Protein AF-A0A2M8PN91-F1 (afdb_monomer_lite)

Sequence (102 aa):
YIANENDAPLSSRPDYSRCEIAFIAAHEKVHHLDDVVLRRSLLGLLGYADAMLLSEVADVMAQTLGWTDDEKQDEIERTIDILIERHNVPEARLRAGKTVNV

Secondary structure (DSSP, 8-state):
----TT-PEETTEEEEEHHHHHHHHHHTT--SHHIIIIIISSTTTTT---HHHHHHHHHHHHHHHT--HHHHHHHHHHHHHHHHHHH---HHHHSGGG----

Structure (mmCIF, N/CA/C/O backbone):
data_AF-A0A2M8PN91-F1
#
_entry.id   AF-A0A2M8PN91-F1
#
loop_
_atom_site.group_PDB
_atom_site.id
_atom_site.type_symbol
_atom_site.label_atom_id
_atom_site.label_alt_id
_atom_site.label_comp_id
_atom_site.label_asym_id
_atom_site.label_entity_id
_atom_site.label_seq_id
_atom_site.pdbx_PDB_ins_code
_atom_site.Cartn_x
_atom_site.Cartn_y
_atom_site.Cartn_z
_atom_site.occupancy
_atom_site.B_iso_or_equiv
_atom_site.auth_seq_id
_atom_site.auth_comp_id
_atom_site.auth_asym_id
_atom_site.auth_atom_id
_atom_site.pdbx_PDB_model_num
ATOM 1 N N . TYR A 1 1 ? 10.679 15.087 14.330 1.00 46.47 1 TYR A N 1
ATOM 2 C CA . TYR A 1 1 ? 9.425 14.328 14.461 1.00 46.47 1 TYR A CA 1
ATOM 3 C C . TYR A 1 1 ? 9.810 13.017 15.122 1.00 46.47 1 TYR A C 1
ATOM 5 O O . TYR A 1 1 ? 10.811 12.442 14.718 1.00 46.47 1 TYR A O 1
ATOM 13 N N . ILE A 1 2 ? 9.218 12.726 16.277 1.00 46.72 2 ILE A N 1
ATOM 14 C CA . ILE A 1 2 ? 9.841 11.929 17.342 1.00 46.72 2 ILE A CA 1
ATOM 15 C C . ILE A 1 2 ? 9.755 10.446 16.971 1.00 46.72 2 ILE A C 1
ATOM 17 O O . ILE A 1 2 ? 8.655 9.926 16.816 1.00 46.72 2 ILE A O 1
ATOM 21 N N . ALA A 1 3 ? 10.917 9.804 16.822 1.00 44.38 3 ALA A N 1
ATOM 22 C CA . ALA A 1 3 ? 11.048 8.355 16.801 1.00 44.38 3 ALA A CA 1
ATOM 23 C C . ALA A 1 3 ? 10.396 7.810 18.076 1.00 44.38 3 ALA A C 1
ATOM 25 O O . ALA A 1 3 ? 10.868 8.080 19.181 1.00 44.38 3 ALA A O 1
ATOM 26 N N . ASN A 1 4 ? 9.266 7.123 17.929 1.00 48.34 4 ASN A N 1
ATOM 27 C CA . ASN A 1 4 ? 8.659 6.417 19.044 1.00 48.34 4 ASN A CA 1
ATOM 28 C C . ASN A 1 4 ? 9.611 5.279 19.430 1.00 48.34 4 ASN A C 1
ATOM 30 O O . ASN A 1 4 ? 10.080 4.546 18.567 1.00 48.34 4 ASN A O 1
ATOM 34 N N . GLU A 1 5 ? 9.872 5.089 20.720 1.00 45.91 5 GLU A N 1
ATOM 35 C CA . GLU A 1 5 ? 10.780 4.045 21.238 1.00 45.91 5 GLU A CA 1
ATOM 36 C C . GLU A 1 5 ? 10.299 2.601 20.953 1.00 45.91 5 GLU A C 1
ATOM 38 O O . GLU A 1 5 ? 10.949 1.637 21.345 1.00 45.91 5 GLU A O 1
ATOM 43 N N . ASN A 1 6 ? 9.174 2.450 20.244 1.00 48.94 6 ASN A N 1
ATOM 44 C CA . ASN A 1 6 ? 8.571 1.189 19.817 1.00 48.94 6 ASN A CA 1
ATOM 45 C C . ASN A 1 6 ? 8.330 1.128 18.294 1.00 48.94 6 ASN A C 1
ATOM 47 O O . ASN A 1 6 ? 7.495 0.353 17.822 1.00 48.94 6 ASN A O 1
ATOM 51 N N . ASP A 1 7 ? 9.003 1.990 17.529 1.00 53.91 7 ASP A N 1
ATOM 52 C CA . ASP A 1 7 ? 8.913 2.036 16.073 1.00 53.91 7 ASP A CA 1
ATOM 53 C C . ASP A 1 7 ? 9.640 0.820 15.490 1.00 53.91 7 ASP A C 1
ATOM 55 O O . ASP A 1 7 ? 10.853 0.818 15.279 1.00 53.91 7 ASP A O 1
ATOM 59 N N . ALA A 1 8 ? 8.898 -0.278 15.334 1.00 57.78 8 ALA A N 1
ATOM 60 C CA . ALA A 1 8 ? 9.428 -1.466 14.697 1.00 57.78 8 ALA A CA 1
ATOM 61 C C . ALA A 1 8 ? 9.711 -1.121 13.224 1.00 57.78 8 ALA A C 1
ATOM 63 O O . ALA A 1 8 ? 8.781 -0.714 12.513 1.00 57.78 8 ALA A O 1
ATOM 64 N N . PRO A 1 9 ? 10.961 -1.269 12.752 1.00 61.06 9 PRO A N 1
ATOM 65 C CA . PRO A 1 9 ? 11.262 -1.101 11.339 1.00 61.06 9 PRO A CA 1
ATOM 66 C C . PRO A 1 9 ? 10.426 -2.079 10.508 1.00 61.06 9 PRO A C 1
ATOM 68 O O . PRO A 1 9 ? 10.037 -3.148 10.994 1.00 61.06 9 PRO A O 1
ATOM 71 N N . LEU A 1 10 ? 10.158 -1.744 9.246 1.00 59.00 10 LEU A N 1
ATOM 72 C CA . LEU A 1 10 ? 9.658 -2.742 8.299 1.00 59.00 10 LEU A CA 1
ATOM 73 C C . LEU A 1 10 ? 10.665 -3.895 8.230 1.00 59.00 10 LEU A C 1
ATOM 75 O O . LEU A 1 10 ? 11.868 -3.663 8.089 1.00 59.00 10 LEU A O 1
ATOM 79 N N . SER A 1 11 ? 10.188 -5.140 8.315 1.00 57.47 11 SER A N 1
ATOM 80 C CA . SER A 1 11 ? 11.069 -6.320 8.303 1.00 57.47 11 SER A CA 1
ATOM 81 C C . SER A 1 11 ? 11.826 -6.413 6.979 1.00 57.47 11 SER A C 1
ATOM 83 O O . SER A 1 11 ? 12.959 -6.887 6.923 1.00 57.47 11 SER A O 1
ATOM 85 N N . SER A 1 12 ? 11.193 -5.919 5.916 1.00 53.56 12 SER A N 1
ATOM 86 C CA . SER A 1 12 ? 11.758 -5.793 4.577 1.00 53.56 12 SER A CA 1
ATOM 87 C C . SER A 1 12 ? 12.784 -4.659 4.452 1.00 53.56 12 SER A C 1
ATOM 89 O O . SER A 1 12 ? 13.684 -4.756 3.612 1.00 53.56 12 SER A O 1
ATOM 91 N N . ARG A 1 13 ? 12.706 -3.598 5.279 1.00 58.28 13 ARG A N 1
ATOM 92 C CA . ARG A 1 13 ? 13.661 -2.486 5.221 1.00 58.28 13 ARG A CA 1
ATOM 93 C C . ARG A 1 13 ? 13.790 -1.662 6.517 1.00 58.28 13 ARG A C 1
ATOM 95 O O . ARG A 1 13 ? 12.878 -0.909 6.848 1.00 58.28 13 ARG A O 1
ATOM 102 N N . PRO A 1 14 ? 14.973 -1.666 7.162 1.00 59.16 14 PRO A N 1
ATOM 103 C CA . PRO A 1 14 ? 15.215 -0.916 8.398 1.00 59.16 14 PRO A CA 1
ATOM 104 C C . PRO A 1 14 ? 15.175 0.608 8.256 1.00 59.16 14 PRO A C 1
ATOM 106 O O . PRO A 1 14 ? 15.048 1.301 9.258 1.00 59.16 14 PRO A O 1
ATOM 109 N N . ASP A 1 15 ? 15.300 1.124 7.028 1.00 59.03 15 ASP A N 1
ATOM 110 C CA . ASP A 1 15 ? 15.290 2.566 6.745 1.00 59.03 15 ASP A CA 1
ATOM 111 C C . ASP A 1 15 ? 13.879 3.176 6.795 1.00 59.03 15 ASP A C 1
ATOM 113 O O . ASP A 1 15 ? 13.746 4.395 6.746 1.00 59.03 15 ASP A O 1
ATOM 117 N N . TYR A 1 16 ? 12.837 2.336 6.846 1.00 60.12 16 TYR A N 1
ATOM 118 C CA . TYR A 1 16 ? 11.441 2.756 6.900 1.00 60.12 16 TYR A CA 1
ATOM 119 C C . TYR A 1 16 ? 10.766 2.241 8.167 1.00 60.12 16 TYR A C 1
ATOM 121 O O . TYR A 1 16 ? 10.788 1.050 8.491 1.00 60.12 16 TYR A O 1
ATOM 129 N N . SER A 1 17 ? 10.109 3.166 8.850 1.00 66.62 17 SER A N 1
ATOM 130 C CA . SER A 1 17 ? 9.401 2.925 10.097 1.00 66.62 17 SER A CA 1
ATOM 131 C C . SER A 1 17 ? 7.934 2.581 9.852 1.00 66.62 17 SER A C 1
ATOM 133 O O . SER A 1 17 ? 7.247 3.247 9.073 1.00 66.62 17 SER A O 1
ATOM 135 N N . ARG A 1 18 ? 7.396 1.587 10.571 1.00 67.38 18 ARG A N 1
ATOM 136 C CA . ARG A 1 18 ? 5.954 1.278 10.515 1.00 67.38 18 ARG A CA 1
ATOM 137 C C . ARG A 1 18 ? 5.107 2.462 10.986 1.00 67.38 18 ARG A C 1
ATOM 139 O O . ARG A 1 18 ? 4.027 2.687 10.438 1.00 67.38 18 ARG A O 1
ATOM 146 N N . CYS A 1 19 ? 5.599 3.255 11.944 1.00 66.06 19 CYS A N 1
ATOM 147 C CA . CYS A 1 19 ? 4.920 4.482 12.360 1.00 66.06 19 CYS A CA 1
ATOM 148 C C . CYS A 1 19 ? 4.879 5.546 11.256 1.00 66.06 19 CYS A C 1
ATOM 150 O O . CYS A 1 19 ? 3.914 6.305 11.203 1.00 66.06 19 CYS A O 1
ATOM 152 N N . GLU A 1 20 ? 5.871 5.601 10.366 1.00 70.62 20 GLU A N 1
ATOM 153 C CA . GLU A 1 20 ? 5.887 6.556 9.252 1.00 70.62 20 GLU A CA 1
ATOM 154 C C . GLU A 1 20 ? 4.777 6.237 8.243 1.00 70.6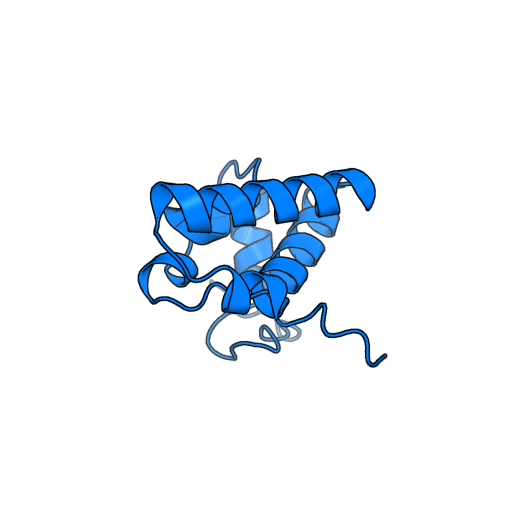2 20 GLU A C 1
ATOM 156 O O . GLU A 1 20 ? 4.016 7.125 7.862 1.00 70.62 20 GLU A O 1
ATOM 161 N N . ILE A 1 21 ? 4.594 4.956 7.901 1.00 72.31 21 ILE A N 1
ATOM 162 C CA . ILE A 1 21 ? 3.489 4.508 7.037 1.00 72.31 21 ILE A CA 1
ATOM 163 C C . ILE A 1 21 ? 2.133 4.814 7.676 1.00 72.31 21 ILE A C 1
ATOM 165 O O . ILE A 1 21 ? 1.257 5.371 7.014 1.00 72.31 21 ILE A O 1
ATOM 169 N N . ALA A 1 22 ? 1.956 4.489 8.960 1.00 71.75 22 ALA A N 1
ATOM 170 C CA . ALA A 1 22 ? 0.710 4.769 9.673 1.00 71.75 22 ALA A CA 1
ATOM 171 C C . ALA A 1 22 ? 0.419 6.278 9.738 1.00 71.75 22 ALA A C 1
ATOM 173 O O . ALA A 1 22 ? -0.723 6.708 9.566 1.00 71.75 22 ALA A O 1
ATOM 174 N N . PHE A 1 23 ? 1.453 7.101 9.935 1.00 71.44 23 PHE A N 1
ATOM 175 C CA . PHE A 1 23 ? 1.315 8.551 9.946 1.00 71.44 23 PHE A CA 1
ATOM 176 C C . PHE A 1 23 ? 0.869 9.090 8.584 1.00 71.44 23 PHE A C 1
ATOM 178 O O . PHE A 1 23 ? -0.097 9.855 8.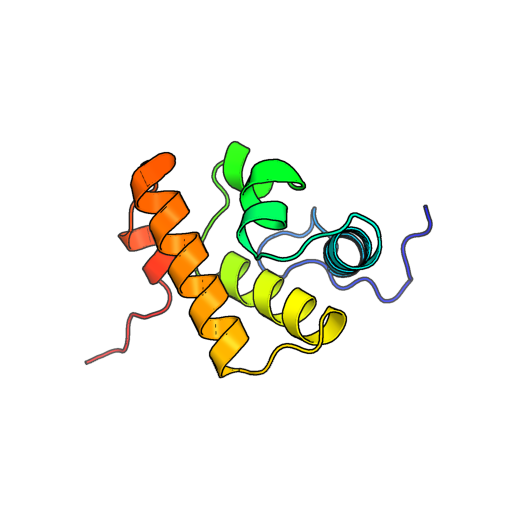533 1.00 71.44 23 PHE A O 1
ATOM 185 N N . ILE A 1 24 ? 1.513 8.653 7.497 1.00 72.50 24 ILE A N 1
ATOM 186 C CA . ILE A 1 24 ? 1.152 9.019 6.120 1.00 72.50 24 ILE A CA 1
ATOM 187 C C . ILE A 1 24 ? -0.291 8.594 5.816 1.00 72.50 24 ILE A C 1
ATOM 189 O O . ILE A 1 24 ? -1.070 9.393 5.287 1.00 72.50 24 ILE A O 1
ATOM 193 N N . ALA A 1 25 ? -0.670 7.369 6.199 1.00 70.38 25 ALA A N 1
ATOM 194 C CA . ALA A 1 25 ? -2.021 6.853 6.010 1.00 70.38 25 ALA A CA 1
ATOM 195 C C . ALA A 1 25 ? -3.072 7.712 6.736 1.00 70.38 25 ALA A C 1
ATOM 197 O O . ALA A 1 25 ? -4.082 8.091 6.143 1.00 70.38 25 ALA A O 1
ATOM 198 N N . ALA A 1 26 ? -2.801 8.087 7.989 1.00 69.38 26 ALA A N 1
ATOM 199 C CA . ALA A 1 26 ? -3.726 8.853 8.818 1.00 69.38 26 ALA A CA 1
ATOM 200 C C . ALA A 1 26 ? -3.804 10.352 8.465 1.00 69.38 26 ALA A C 1
ATOM 202 O O . ALA A 1 26 ? -4.874 10.949 8.576 1.00 69.38 26 ALA A O 1
ATOM 203 N N . HIS A 1 27 ? -2.697 10.985 8.063 1.00 66.94 27 HIS A N 1
ATOM 204 C CA . HIS A 1 27 ? -2.623 12.451 7.958 1.00 66.94 27 HIS A CA 1
ATOM 205 C C . HIS A 1 27 ? -2.683 12.980 6.531 1.00 66.94 27 HIS A C 1
ATOM 207 O O . HIS A 1 27 ? -3.045 14.140 6.327 1.00 66.94 27 HIS A O 1
ATOM 213 N N . GLU A 1 28 ? -2.362 12.161 5.531 1.00 68.75 28 GLU A N 1
ATOM 214 C CA . GLU A 1 28 ? -2.187 12.674 4.177 1.00 68.75 28 GLU A CA 1
ATOM 215 C C . GLU A 1 28 ? -3.347 12.338 3.217 1.00 68.75 28 GLU A C 1
ATOM 217 O O . GLU A 1 28 ? -3.243 12.591 2.019 1.00 68.75 28 GLU A O 1
ATOM 222 N N . LYS A 1 29 ? -4.499 11.854 3.703 1.00 66.44 29 LYS A N 1
ATOM 223 C CA . LYS A 1 29 ? -5.653 11.431 2.867 1.00 66.44 29 LYS A CA 1
ATOM 224 C C . LYS A 1 29 ? -5.308 10.295 1.901 1.00 66.44 29 LYS A C 1
ATOM 226 O O . LYS A 1 29 ? -5.586 10.369 0.707 1.00 66.44 29 LYS A O 1
ATOM 231 N N . VAL A 1 30 ? -4.660 9.261 2.413 1.00 71.31 30 VAL A N 1
ATOM 232 C CA . VAL A 1 30 ? -4.414 8.035 1.654 1.00 71.31 30 VAL A CA 1
ATOM 233 C C . VAL A 1 30 ? -5.668 7.169 1.716 1.00 71.31 30 VAL A C 1
ATOM 235 O O . VAL A 1 30 ? -6.163 6.896 2.805 1.00 71.31 30 VAL A O 1
ATOM 238 N N . HIS A 1 31 ? -6.186 6.768 0.557 1.00 75.56 31 HIS A N 1
ATOM 239 C CA . HIS A 1 31 ? -7.376 5.912 0.459 1.00 75.56 31 HIS A CA 1
ATOM 240 C C . HIS A 1 31 ? -7.070 4.546 -0.156 1.00 75.56 31 HIS A C 1
ATOM 242 O O . HIS A 1 31 ? -7.840 3.620 0.061 1.00 75.56 31 HIS A O 1
ATOM 248 N N . HIS A 1 32 ? -5.966 4.428 -0.895 1.00 83.00 32 HIS A N 1
ATOM 249 C CA . HIS A 1 32 ? -5.554 3.197 -1.558 1.00 83.00 32 HIS A CA 1
ATOM 250 C C . HIS A 1 32 ? -4.104 2.863 -1.228 1.00 83.00 32 HIS A C 1
ATOM 252 O O . HIS A 1 32 ? -3.292 3.756 -0.954 1.00 83.00 32 HIS A O 1
ATOM 258 N N . LEU A 1 33 ? -3.767 1.577 -1.280 1.00 81.50 33 LEU A N 1
ATOM 259 C CA . LEU A 1 33 ? -2.406 1.108 -1.012 1.00 81.50 33 LEU A CA 1
ATOM 260 C C . LEU A 1 33 ? -1.392 1.700 -2.014 1.00 81.50 33 LEU A C 1
ATOM 262 O O . LEU A 1 33 ? -0.265 2.049 -1.643 1.00 81.50 33 LEU A O 1
ATOM 266 N N . ASP A 1 34 ? -1.809 1.914 -3.264 1.00 81.31 34 ASP A N 1
ATOM 267 C CA . ASP A 1 34 ? -0.968 2.489 -4.314 1.00 81.31 34 ASP A CA 1
ATOM 268 C C . ASP A 1 34 ? -0.570 3.954 -4.055 1.00 81.31 34 ASP A C 1
ATOM 270 O O . ASP A 1 34 ? 0.535 4.360 -4.421 1.00 81.31 34 ASP A O 1
ATOM 274 N N . ASP A 1 35 ? -1.387 4.736 -3.339 1.00 81.94 35 ASP A N 1
ATOM 275 C CA . ASP A 1 35 ? -1.040 6.117 -2.980 1.00 81.94 35 ASP A CA 1
ATOM 276 C C . ASP A 1 35 ? 0.186 6.163 -2.051 1.00 81.94 35 ASP A C 1
ATOM 278 O O . ASP A 1 35 ? 1.044 7.043 -2.198 1.00 81.94 35 ASP A O 1
ATOM 282 N N . VAL A 1 36 ? 0.317 5.194 -1.135 1.00 79.88 36 VAL A N 1
ATOM 283 C CA . VAL A 1 36 ? 1.514 5.059 -0.290 1.00 79.88 36 VAL A CA 1
ATOM 284 C C . VAL A 1 36 ? 2.691 4.591 -1.122 1.00 79.88 36 VAL A C 1
ATOM 286 O O . VAL A 1 36 ? 3.734 5.240 -1.132 1.00 79.88 36 VAL A O 1
ATOM 289 N N . VAL A 1 37 ? 2.537 3.487 -1.849 1.00 79.69 37 VAL A N 1
ATOM 290 C CA . VAL A 1 37 ? 3.652 2.805 -2.523 1.00 79.69 37 VAL A CA 1
ATOM 291 C C . VAL A 1 37 ? 4.223 3.621 -3.690 1.00 79.69 37 VAL A C 1
ATOM 293 O O . VAL A 1 37 ? 5.435 3.601 -3.910 1.00 79.69 37 VAL A O 1
ATOM 296 N N . LEU A 1 38 ? 3.382 4.355 -4.427 1.00 76.19 38 LEU A N 1
ATOM 297 C CA . LEU A 1 38 ? 3.773 5.039 -5.666 1.00 76.19 38 LEU A CA 1
ATOM 298 C C . LEU A 1 38 ? 3.950 6.553 -5.538 1.00 76.19 38 LEU A C 1
ATOM 300 O O . LEU A 1 38 ? 4.722 7.127 -6.305 1.00 76.19 38 LEU A O 1
ATOM 304 N N . ARG A 1 39 ? 3.222 7.225 -4.636 1.00 74.44 39 ARG A N 1
ATOM 305 C CA . ARG A 1 39 ? 3.188 8.703 -4.586 1.00 74.44 39 ARG A CA 1
ATOM 306 C C . ARG A 1 39 ? 3.764 9.293 -3.310 1.00 74.44 39 ARG A C 1
ATOM 308 O O . ARG A 1 39 ? 4.357 10.367 -3.356 1.00 74.44 39 ARG A O 1
ATOM 315 N N . ARG A 1 40 ? 3.553 8.622 -2.180 1.00 73.19 40 ARG A N 1
ATOM 316 C CA . ARG A 1 40 ? 3.877 9.129 -0.836 1.00 73.19 40 ARG A CA 1
ATOM 317 C C . ARG A 1 40 ? 5.080 8.438 -0.205 1.00 73.19 40 ARG A C 1
ATOM 319 O O . ARG A 1 40 ? 5.547 8.861 0.845 1.00 73.19 40 ARG A O 1
ATOM 326 N N . SER A 1 41 ? 5.612 7.417 -0.869 1.00 68.38 41 SER A N 1
ATOM 327 C CA . SER A 1 41 ? 6.870 6.771 -0.526 1.00 68.38 41 SER A CA 1
ATOM 328 C C . SER A 1 41 ? 7.761 6.666 -1.761 1.00 68.38 41 SER A C 1
ATOM 330 O O . SER A 1 41 ? 7.295 6.599 -2.898 1.00 68.38 41 SER A O 1
ATOM 332 N N . LEU A 1 42 ? 9.074 6.620 -1.537 1.00 69.88 42 LEU A N 1
ATOM 333 C CA . LEU A 1 42 ? 10.047 6.346 -2.596 1.00 69.88 42 LEU A CA 1
ATOM 334 C C . LEU A 1 42 ? 10.177 4.835 -2.871 1.00 69.88 42 LEU A C 1
ATOM 336 O O . LEU A 1 42 ? 11.060 4.426 -3.621 1.00 69.88 42 LEU A O 1
ATOM 340 N N . LEU A 1 43 ? 9.314 3.993 -2.285 1.00 72.81 43 LEU A N 1
ATOM 341 C CA . LEU A 1 43 ? 9.389 2.532 -2.380 1.00 72.81 43 LEU A CA 1
ATOM 342 C C . LEU A 1 43 ? 9.147 2.044 -3.812 1.00 72.81 43 LEU A C 1
ATOM 344 O O . LEU A 1 43 ? 9.914 1.220 -4.314 1.00 72.81 43 LEU A O 1
ATOM 348 N N . GLY A 1 44 ? 8.129 2.583 -4.489 1.00 70.62 44 GLY A N 1
ATOM 349 C CA . GLY A 1 44 ? 7.869 2.304 -5.901 1.00 70.62 44 GLY A CA 1
ATOM 350 C C . GLY A 1 44 ? 8.973 2.841 -6.813 1.00 70.62 44 GLY A C 1
ATOM 351 O O . GLY A 1 44 ? 9.469 2.113 -7.670 1.00 70.62 44 GLY A O 1
ATOM 352 N N . LEU A 1 45 ? 9.419 4.083 -6.585 1.00 69.00 45 LEU A N 1
ATOM 353 C CA . LEU A 1 45 ? 10.438 4.740 -7.416 1.00 69.00 45 LEU A CA 1
ATOM 354 C C . LEU A 1 45 ? 11.798 4.040 -7.348 1.00 69.00 45 LEU A C 1
ATOM 356 O O . LEU A 1 45 ? 12.467 3.872 -8.363 1.00 69.00 45 LEU A O 1
ATOM 360 N N . LEU A 1 46 ? 12.214 3.631 -6.154 1.00 74.50 46 LEU A N 1
ATOM 361 C CA . LEU A 1 46 ? 13.487 2.952 -5.957 1.00 74.50 46 LEU A CA 1
ATOM 362 C C . LEU A 1 46 ? 13.409 1.447 -6.279 1.00 74.50 46 LEU A C 1
ATOM 364 O O . LEU A 1 46 ? 14.387 0.724 -6.096 1.00 74.50 46 LEU A O 1
ATOM 368 N N . GLY A 1 47 ? 12.254 0.965 -6.751 1.00 74.81 47 GLY A N 1
ATOM 369 C CA . GLY A 1 47 ? 12.076 -0.423 -7.146 1.00 74.81 47 GLY A CA 1
ATOM 370 C C . GLY A 1 47 ? 12.177 -1.376 -5.963 1.00 74.81 47 GLY A C 1
ATOM 371 O O . GLY A 1 47 ? 12.800 -2.428 -6.081 1.00 74.81 47 GLY A O 1
ATOM 372 N N . TYR A 1 48 ? 11.536 -1.066 -4.836 1.00 74.88 48 TYR A N 1
ATOM 373 C CA . TYR A 1 48 ? 11.436 -1.955 -3.667 1.00 74.88 48 TYR A CA 1
ATOM 374 C C . TYR A 1 48 ? 10.057 -2.595 -3.490 1.00 74.88 48 TYR A C 1
ATOM 376 O O . TYR A 1 48 ? 9.894 -3.422 -2.609 1.00 74.88 48 TYR A O 1
ATOM 384 N N . ALA A 1 49 ? 9.089 -2.286 -4.358 1.00 78.81 49 ALA A N 1
ATOM 385 C CA . ALA A 1 49 ? 7.785 -2.949 -4.375 1.00 78.81 49 ALA A CA 1
ATOM 386 C C . ALA A 1 49 ? 7.907 -4.473 -4.595 1.00 78.81 49 ALA A C 1
ATOM 388 O O . ALA A 1 49 ? 8.183 -4.927 -5.712 1.00 78.81 49 ALA A O 1
ATOM 389 N N . ASP A 1 50 ? 7.729 -5.255 -3.537 1.00 81.88 50 ASP A N 1
ATOM 390 C CA . ASP A 1 50 ? 7.673 -6.715 -3.558 1.00 81.88 50 ASP A CA 1
ATOM 391 C C . ASP A 1 50 ? 6.432 -7.221 -2.803 1.00 81.88 50 ASP A C 1
ATOM 393 O O . ASP A 1 50 ? 5.737 -6.451 -2.137 1.00 81.88 50 ASP A O 1
ATOM 397 N N . ALA A 1 51 ? 6.139 -8.516 -2.930 1.00 82.44 51 ALA A N 1
ATOM 398 C CA . ALA A 1 51 ? 4.970 -9.134 -2.303 1.00 82.44 51 ALA A CA 1
ATOM 399 C C . ALA A 1 51 ? 4.926 -8.957 -0.771 1.00 82.44 51 ALA A C 1
ATOM 401 O O . ALA A 1 51 ? 3.854 -8.750 -0.203 1.00 82.44 51 ALA A O 1
ATOM 402 N N . MET A 1 52 ? 6.079 -9.051 -0.100 1.00 80.56 52 MET A N 1
ATOM 403 C CA . MET A 1 52 ? 6.162 -8.964 1.359 1.00 80.56 52 MET A CA 1
ATOM 404 C C . MET A 1 52 ? 5.942 -7.533 1.833 1.00 80.56 52 MET A C 1
ATOM 406 O O . MET A 1 52 ? 5.153 -7.311 2.744 1.00 80.56 52 MET A O 1
ATOM 410 N N . LEU A 1 53 ? 6.583 -6.565 1.183 1.00 82.00 53 LEU A N 1
ATOM 411 C CA . LEU A 1 53 ? 6.428 -5.147 1.461 1.00 82.00 53 LEU A CA 1
ATOM 412 C C . LEU A 1 53 ? 4.982 -4.703 1.230 1.00 82.00 53 LEU A C 1
ATOM 414 O O . LEU A 1 53 ? 4.426 -4.006 2.072 1.00 82.00 53 LEU A O 1
ATOM 418 N N . LEU A 1 54 ? 4.354 -5.121 0.124 1.00 84.44 54 LEU A N 1
ATOM 419 C CA . LEU A 1 54 ? 2.947 -4.803 -0.139 1.00 84.44 54 LEU A CA 1
ATOM 420 C C . LEU A 1 54 ? 2.038 -5.345 0.968 1.00 84.44 54 LEU A C 1
ATOM 422 O O . LEU A 1 54 ? 1.184 -4.607 1.451 1.00 84.44 54 LEU A O 1
ATOM 426 N N . SER A 1 55 ? 2.262 -6.584 1.415 1.00 85.31 55 SER A N 1
ATOM 427 C CA . SER A 1 55 ? 1.518 -7.167 2.537 1.00 85.31 55 SER A CA 1
ATOM 428 C C . SER A 1 55 ? 1.760 -6.415 3.849 1.00 85.31 55 SER A C 1
ATOM 430 O O . SER A 1 55 ? 0.802 -6.091 4.542 1.00 85.31 55 SER A O 1
ATOM 432 N N . GLU A 1 56 ? 3.015 -6.098 4.190 1.00 83.12 56 GLU A N 1
ATOM 433 C CA . GLU A 1 56 ? 3.350 -5.376 5.427 1.00 83.12 56 GLU A CA 1
ATOM 434 C C . GLU A 1 56 ? 2.712 -3.980 5.464 1.00 83.12 56 GLU A C 1
ATOM 436 O O . GLU A 1 56 ? 2.164 -3.571 6.490 1.00 83.12 56 GLU A O 1
ATOM 441 N N . VAL A 1 57 ? 2.763 -3.246 4.348 1.00 83.12 57 VAL A N 1
ATOM 442 C CA . VAL A 1 57 ? 2.154 -1.913 4.228 1.00 83.12 57 VAL A CA 1
ATOM 443 C C . VAL A 1 57 ? 0.630 -2.024 4.296 1.00 83.12 57 VAL A C 1
ATOM 445 O O . VAL A 1 57 ? -0.000 -1.253 5.021 1.00 83.12 57 VAL A O 1
ATOM 448 N N . ALA A 1 58 ? 0.038 -2.998 3.601 1.00 86.50 58 ALA A N 1
ATOM 449 C CA . ALA A 1 58 ? -1.402 -3.231 3.613 1.00 86.50 58 ALA A CA 1
ATOM 450 C C . ALA A 1 58 ? -1.921 -3.589 5.012 1.00 86.50 58 ALA A C 1
ATOM 452 O O . ALA A 1 58 ? -2.965 -3.083 5.407 1.00 86.50 58 ALA A O 1
ATOM 453 N N . ASP A 1 59 ? -1.183 -4.377 5.800 1.00 84.88 59 ASP A N 1
ATOM 454 C CA . ASP A 1 59 ? -1.559 -4.685 7.186 1.00 84.88 59 ASP A CA 1
ATOM 455 C C . ASP A 1 59 ? -1.546 -3.432 8.079 1.00 84.88 59 ASP A C 1
ATOM 457 O O . ASP A 1 59 ? -2.454 -3.230 8.888 1.00 84.88 59 ASP A O 1
ATOM 461 N N . VAL A 1 60 ? -0.546 -2.555 7.926 1.00 84.50 60 VAL A N 1
ATOM 462 C CA . VAL A 1 60 ? -0.488 -1.281 8.667 1.00 84.50 60 VAL A CA 1
ATOM 463 C C . VAL A 1 60 ? -1.635 -0.354 8.253 1.00 84.50 60 VAL A C 1
ATOM 465 O O . VAL A 1 60 ? -2.271 0.274 9.105 1.00 84.50 60 VAL A O 1
ATOM 468 N N . MET A 1 61 ? -1.933 -0.283 6.956 1.00 83.25 61 MET A N 1
ATOM 469 C CA . MET A 1 61 ? -3.041 0.515 6.437 1.00 83.25 61 MET A CA 1
ATOM 470 C C . MET A 1 61 ? -4.396 -0.032 6.876 1.00 83.25 61 MET A C 1
ATOM 472 O O . MET A 1 61 ? -5.230 0.753 7.313 1.00 83.25 61 MET A O 1
ATOM 476 N N . ALA A 1 62 ? -4.592 -1.351 6.864 1.00 86.38 62 ALA A N 1
ATOM 477 C CA . ALA A 1 62 ? -5.816 -1.989 7.329 1.00 86.38 62 ALA A CA 1
ATOM 478 C C . ALA A 1 62 ? -6.082 -1.691 8.809 1.00 86.38 62 ALA A C 1
ATOM 480 O O . ALA A 1 62 ? -7.194 -1.312 9.166 1.00 86.38 62 ALA A O 1
ATOM 481 N N . GLN A 1 63 ? -5.054 -1.751 9.663 1.00 82.31 63 GLN A N 1
ATOM 482 C CA . GLN A 1 63 ? -5.177 -1.369 11.077 1.00 82.31 63 GLN A CA 1
ATOM 483 C C . GLN A 1 63 ? -5.507 0.118 11.269 1.00 82.31 63 GLN A C 1
ATOM 485 O O . GLN A 1 63 ? -6.204 0.476 12.215 1.00 82.31 63 GLN A O 1
ATOM 490 N N . THR A 1 64 ? -5.007 0.985 10.386 1.00 81.06 64 THR A N 1
ATOM 491 C CA . THR A 1 64 ? -5.171 2.443 10.499 1.00 81.06 64 THR A CA 1
ATOM 492 C C . THR A 1 64 ? -6.512 2.926 9.940 1.00 81.06 64 THR A C 1
ATOM 494 O O . THR A 1 64 ? -7.160 3.783 10.536 1.00 81.06 64 THR A O 1
ATOM 497 N 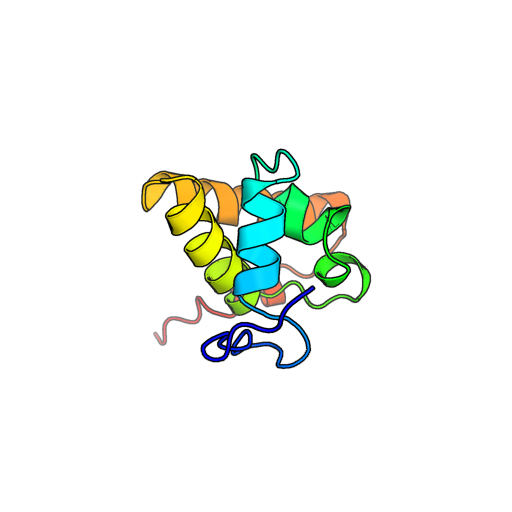N . LEU A 1 65 ? -6.925 2.386 8.792 1.00 80.62 65 LEU A N 1
ATOM 498 C CA . LEU A 1 65 ? -8.134 2.763 8.055 1.00 80.62 65 LEU A CA 1
ATOM 499 C C . LEU A 1 65 ? -9.344 1.884 8.408 1.00 80.62 65 LEU A C 1
ATOM 501 O O . LEU A 1 65 ? -10.470 2.243 8.072 1.00 80.62 65 LEU A O 1
ATOM 505 N N . GLY A 1 66 ? -9.123 0.769 9.109 1.00 84.31 66 GLY A N 1
ATOM 506 C CA . GLY A 1 66 ? -10.168 -0.164 9.524 1.00 84.31 66 GLY A CA 1
ATOM 507 C C . GLY A 1 66 ? -10.640 -1.101 8.413 1.00 84.31 66 GLY A C 1
ATOM 508 O O . GLY A 1 66 ? -11.810 -1.476 8.416 1.00 84.31 66 GLY A O 1
ATOM 509 N N . TRP A 1 67 ? -9.767 -1.457 7.466 1.00 87.19 67 TRP A N 1
ATOM 510 C CA . TRP A 1 67 ? -10.111 -2.392 6.391 1.00 87.19 67 TRP A CA 1
ATOM 511 C C . TRP A 1 67 ? -10.318 -3.812 6.916 1.00 87.19 67 TRP A C 1
ATOM 513 O O . TRP A 1 67 ? -9.609 -4.282 7.809 1.00 87.19 67 TRP A O 1
ATOM 523 N N . THR A 1 68 ? -11.273 -4.504 6.308 1.00 89.88 68 THR A N 1
ATOM 524 C CA . THR A 1 68 ? -11.449 -5.952 6.428 1.00 89.88 68 THR A CA 1
ATOM 525 C C . THR A 1 68 ? -10.340 -6.706 5.688 1.00 89.88 68 THR A C 1
ATOM 527 O O . THR A 1 68 ? -9.636 -6.142 4.849 1.00 89.88 68 THR A O 1
ATOM 530 N N . ASP A 1 69 ? -10.176 -7.999 5.981 1.00 86.94 69 ASP A N 1
ATOM 531 C CA . ASP A 1 69 ? -9.195 -8.830 5.271 1.00 86.94 69 ASP A CA 1
ATOM 532 C C . ASP A 1 69 ? -9.491 -8.930 3.764 1.00 86.94 69 ASP A C 1
ATOM 534 O O . ASP A 1 69 ? -8.550 -8.966 2.971 1.00 86.94 69 ASP A O 1
ATOM 538 N N . ASP A 1 70 ? -10.770 -8.902 3.375 1.00 88.50 70 ASP A N 1
ATOM 539 C CA . ASP A 1 70 ? -11.194 -8.888 1.971 1.00 88.50 70 ASP A CA 1
ATOM 540 C C . ASP A 1 70 ? -10.802 -7.564 1.292 1.00 88.50 70 ASP A C 1
ATOM 542 O O . ASP A 1 70 ? -10.121 -7.575 0.271 1.00 88.50 70 ASP A O 1
ATOM 546 N N . GLU A 1 71 ? -11.120 -6.415 1.904 1.00 87.62 71 GLU A N 1
ATOM 547 C CA . GLU A 1 71 ? -10.729 -5.093 1.380 1.00 87.62 71 GLU A CA 1
ATOM 548 C C . GLU A 1 71 ? -9.207 -4.939 1.283 1.00 87.62 71 GLU A C 1
ATOM 550 O O . GLU A 1 71 ? -8.684 -4.373 0.323 1.00 87.62 71 GLU A O 1
ATOM 555 N N . LYS A 1 72 ? -8.475 -5.475 2.264 1.00 88.88 72 LYS A N 1
ATOM 556 C CA . LYS A 1 72 ? -7.013 -5.499 2.245 1.00 88.88 72 LYS A CA 1
ATOM 557 C C . LYS A 1 72 ? -6.490 -6.295 1.049 1.00 88.88 72 LYS A C 1
ATOM 559 O O . LYS A 1 72 ? -5.570 -5.838 0.372 1.00 88.88 72 LYS A O 1
ATOM 564 N N . GLN A 1 73 ? -7.048 -7.480 0.800 1.00 87.94 73 GLN A N 1
ATOM 565 C CA . GLN A 1 73 ? -6.637 -8.323 -0.318 1.00 87.94 73 GLN A CA 1
ATOM 566 C C . GLN A 1 73 ? -6.963 -7.661 -1.664 1.00 87.94 73 GLN A C 1
ATOM 568 O O . GLN A 1 73 ? -6.102 -7.643 -2.545 1.00 87.94 73 GLN A O 1
ATOM 573 N N . ASP A 1 74 ? -8.141 -7.048 -1.789 1.00 88.56 74 ASP A N 1
ATOM 574 C CA . ASP A 1 74 ? -8.555 -6.303 -2.983 1.00 88.56 74 ASP A CA 1
ATOM 575 C C . ASP A 1 74 ? -7.604 -5.130 -3.280 1.00 88.56 74 ASP A C 1
ATOM 577 O O . ASP A 1 74 ? -7.191 -4.921 -4.424 1.00 88.56 74 ASP A O 1
ATOM 581 N N . GLU A 1 75 ? -7.189 -4.383 -2.253 1.00 89.56 75 GLU A N 1
ATOM 582 C CA . GLU A 1 75 ? -6.231 -3.280 -2.394 1.00 89.56 75 GLU A CA 1
ATOM 583 C C . GLU A 1 75 ? -4.820 -3.760 -2.772 1.00 89.56 75 GLU A C 1
ATOM 585 O O . GLU A 1 75 ? -4.132 -3.109 -3.572 1.00 89.56 75 GLU A O 1
ATOM 590 N N . ILE A 1 76 ? -4.384 -4.913 -2.252 1.00 89.19 76 ILE A N 1
ATOM 591 C CA . ILE A 1 76 ? -3.117 -5.541 -2.653 1.00 89.19 76 ILE A CA 1
ATOM 592 C C . ILE A 1 76 ? -3.170 -5.927 -4.132 1.00 89.19 76 ILE A C 1
ATOM 594 O O . ILE A 1 76 ? -2.263 -5.566 -4.884 1.00 89.19 76 ILE A O 1
ATOM 598 N N . GLU A 1 77 ? -4.217 -6.630 -4.564 1.00 88.62 77 GLU A N 1
ATOM 599 C CA . GLU A 1 77 ? -4.357 -7.082 -5.953 1.00 88.62 77 GLU A CA 1
ATOM 600 C C . GLU A 1 77 ? -4.426 -5.903 -6.919 1.00 88.62 77 GLU A C 1
ATOM 602 O O . GLU A 1 77 ? -3.651 -5.843 -7.876 1.00 88.62 77 GLU A O 1
ATOM 607 N N . ARG A 1 78 ? -5.233 -4.891 -6.593 1.00 88.44 78 ARG A N 1
ATOM 608 C CA . ARG A 1 78 ? -5.293 -3.639 -7.348 1.00 88.44 78 ARG A CA 1
ATOM 609 C C . ARG A 1 78 ? -3.926 -2.964 -7.470 1.00 88.44 78 ARG A C 1
ATOM 611 O O . ARG A 1 78 ? -3.563 -2.489 -8.546 1.00 88.44 78 ARG A O 1
ATOM 618 N N . THR A 1 79 ? -3.160 -2.898 -6.382 1.00 88.25 79 THR A N 1
ATOM 619 C CA . THR A 1 79 ? -1.825 -2.279 -6.396 1.00 88.25 79 THR A CA 1
ATOM 620 C C . THR A 1 79 ? -0.851 -3.073 -7.264 1.00 88.25 79 THR A C 1
ATOM 622 O O . THR A 1 79 ? -0.061 -2.478 -7.999 1.00 88.25 79 THR A O 1
ATOM 625 N N . ILE A 1 80 ? -0.922 -4.408 -7.225 1.00 87.31 80 ILE A N 1
ATOM 626 C CA . ILE A 1 80 ? -0.131 -5.287 -8.094 1.00 87.31 80 ILE A CA 1
ATOM 627 C C . ILE A 1 80 ? -0.458 -5.015 -9.564 1.00 87.31 80 ILE A C 1
ATOM 629 O O . ILE A 1 80 ? 0.466 -4.815 -10.353 1.00 87.31 80 ILE A O 1
ATOM 633 N N . ASP A 1 81 ? -1.739 -4.941 -9.921 1.00 87.75 81 ASP A N 1
ATOM 634 C CA . ASP A 1 81 ? -2.168 -4.685 -11.297 1.00 87.75 81 ASP A CA 1
ATOM 635 C C . ASP A 1 81 ? -1.661 -3.323 -11.793 1.00 87.75 81 ASP A C 1
ATOM 637 O O . ASP A 1 81 ? -1.074 -3.231 -12.870 1.00 87.75 81 ASP A O 1
ATOM 641 N N . ILE A 1 82 ? -1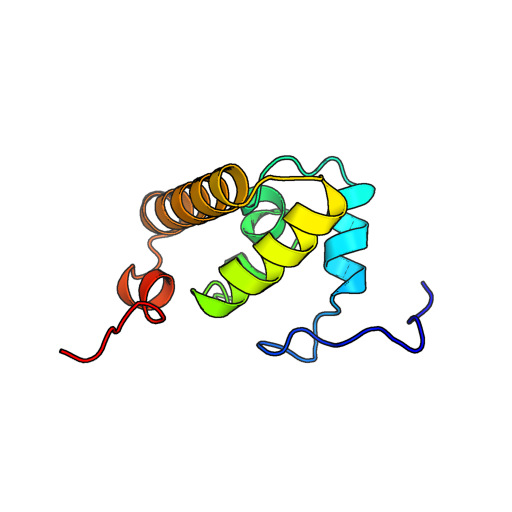.753 -2.271 -10.971 1.00 87.25 82 ILE A N 1
ATOM 642 C CA . ILE A 1 82 ? -1.205 -0.944 -11.303 1.00 87.25 82 ILE A CA 1
ATOM 643 C C . ILE A 1 82 ? 0.318 -1.001 -11.510 1.00 87.25 82 ILE A C 1
ATOM 645 O O . ILE A 1 82 ? 0.842 -0.386 -12.445 1.00 87.25 82 ILE A O 1
ATOM 649 N N . LEU A 1 83 ? 1.047 -1.723 -10.655 1.00 85.19 83 LEU A N 1
ATOM 650 C CA . LEU A 1 83 ? 2.502 -1.867 -10.760 1.00 85.19 83 LEU A CA 1
ATOM 651 C C . LEU A 1 83 ? 2.919 -2.620 -12.031 1.00 85.19 83 LEU A C 1
ATOM 653 O O . LEU A 1 83 ? 3.920 -2.257 -12.656 1.00 85.19 83 LEU A O 1
ATOM 657 N N . ILE A 1 84 ? 2.156 -3.634 -12.438 1.00 86.25 84 ILE A N 1
ATOM 658 C CA . ILE A 1 84 ? 2.403 -4.388 -13.671 1.00 86.25 84 ILE A CA 1
ATOM 659 C C . ILE A 1 84 ? 2.055 -3.526 -14.888 1.00 86.25 84 ILE A C 1
ATOM 661 O O . ILE A 1 84 ? 2.907 -3.308 -15.747 1.00 86.25 84 ILE A O 1
ATOM 665 N N . GLU A 1 85 ? 0.834 -2.994 -14.949 1.00 86.25 85 GLU A N 1
ATOM 666 C CA . GLU A 1 85 ? 0.312 -2.305 -16.133 1.00 86.25 85 GLU A CA 1
ATOM 667 C C . GLU A 1 85 ? 0.971 -0.947 -16.382 1.00 86.25 85 GLU A C 1
ATOM 669 O O . GLU A 1 85 ? 1.228 -0.582 -17.529 1.00 86.25 85 GLU A O 1
ATOM 674 N N . ARG A 1 86 ? 1.232 -0.170 -15.322 1.00 84.56 86 ARG A N 1
ATOM 675 C CA . ARG A 1 86 ? 1.703 1.222 -15.453 1.00 84.56 86 ARG A CA 1
ATOM 676 C C . ARG A 1 86 ? 3.187 1.397 -15.183 1.00 84.56 86 ARG A C 1
ATOM 678 O O . ARG A 1 86 ? 3.786 2.332 -15.711 1.00 84.56 86 ARG A O 1
ATOM 685 N N . HIS A 1 87 ? 3.773 0.525 -14.367 1.00 82.94 87 HIS A N 1
ATOM 686 C CA . HIS A 1 87 ? 5.180 0.615 -13.968 1.00 82.94 87 HIS A CA 1
ATOM 687 C C . HIS A 1 87 ? 6.035 -0.536 -14.507 1.00 82.94 87 HIS A C 1
ATOM 689 O O . HIS A 1 87 ? 7.246 -0.542 -14.288 1.00 82.94 87 HIS A O 1
ATOM 695 N N . ASN A 1 88 ? 5.428 -1.468 -15.254 1.00 83.25 88 ASN A N 1
ATOM 696 C CA . ASN A 1 88 ? 6.100 -2.577 -15.926 1.00 83.25 88 ASN A CA 1
ATOM 697 C C . ASN A 1 88 ? 6.956 -3.427 -14.966 1.00 83.25 88 ASN A C 1
ATOM 699 O O . ASN A 1 88 ? 7.997 -3.974 -15.350 1.00 83.25 88 ASN A O 1
ATOM 703 N N . VAL A 1 89 ? 6.528 -3.503 -13.700 1.00 81.81 89 VAL A N 1
ATOM 704 C CA . VAL A 1 89 ? 7.197 -4.280 -12.658 1.00 81.81 89 VAL A CA 1
ATOM 705 C C . VAL A 1 89 ? 6.957 -5.768 -12.929 1.00 81.81 89 VAL A C 1
ATOM 707 O O . VAL A 1 89 ? 5.820 -6.157 -13.196 1.00 81.81 89 VAL A O 1
ATOM 710 N N . PRO A 1 90 ? 7.989 -6.631 -12.855 1.00 82.31 90 PRO A N 1
ATOM 711 C CA . PRO A 1 90 ? 7.816 -8.056 -13.101 1.00 82.31 90 PRO A CA 1
ATOM 712 C C . PRO A 1 90 ? 6.832 -8.686 -12.110 1.00 82.31 90 PRO A C 1
ATOM 714 O O . PRO A 1 90 ? 7.077 -8.684 -10.901 1.00 82.31 90 PRO A O 1
ATOM 717 N N . GLU A 1 91 ? 5.766 -9.299 -12.626 1.00 81.31 91 GLU A N 1
ATOM 718 C CA . GLU A 1 91 ? 4.746 -9.993 -11.828 1.00 81.31 91 GLU A CA 1
ATOM 719 C C . GLU A 1 91 ? 5.360 -11.023 -10.871 1.00 81.31 91 GLU A C 1
ATOM 721 O O . GLU A 1 91 ? 4.971 -11.108 -9.706 1.00 81.31 91 GLU A O 1
ATOM 726 N N . ALA A 1 92 ? 6.386 -11.746 -11.332 1.00 80.56 92 ALA A N 1
ATOM 727 C CA . ALA A 1 92 ? 7.109 -12.730 -10.533 1.00 80.56 92 ALA A CA 1
ATOM 728 C C . ALA A 1 92 ? 7.624 -12.155 -9.205 1.00 80.56 92 ALA A C 1
ATOM 730 O O . ALA A 1 92 ? 7.692 -12.882 -8.224 1.00 80.56 92 ALA A O 1
ATOM 731 N N . ARG A 1 93 ? 7.947 -10.858 -9.147 1.00 78.62 93 ARG A N 1
ATOM 732 C CA . ARG A 1 93 ? 8.434 -10.186 -7.936 1.00 78.62 93 ARG A CA 1
ATOM 733 C C . ARG A 1 93 ? 7.312 -9.781 -6.982 1.00 78.62 93 ARG A C 1
ATOM 735 O O . ARG A 1 93 ? 7.489 -9.796 -5.767 1.00 78.62 93 ARG A O 1
ATOM 742 N N . LEU A 1 94 ? 6.160 -9.434 -7.541 1.00 80.00 94 LEU A N 1
ATOM 743 C CA . LEU A 1 94 ? 4.978 -8.994 -6.802 1.00 80.00 94 LEU A CA 1
ATOM 744 C C . LEU A 1 94 ? 4.143 -10.169 -6.288 1.00 80.00 94 LEU A C 1
ATOM 746 O O . LEU A 1 94 ? 3.413 -10.025 -5.315 1.00 80.00 94 LEU A O 1
ATOM 750 N N . ARG A 1 95 ? 4.289 -11.346 -6.907 1.00 77.19 95 ARG A N 1
ATOM 751 C CA . ARG A 1 95 ? 3.610 -12.589 -6.515 1.00 77.19 95 ARG A CA 1
ATOM 752 C C . ARG A 1 95 ? 4.552 -13.654 -5.932 1.00 77.19 95 ARG A C 1
ATOM 754 O O . ARG A 1 95 ? 4.081 -14.727 -5.563 1.00 77.19 95 ARG A O 1
ATOM 761 N N . ALA A 1 96 ? 5.854 -13.364 -5.790 1.00 66.44 96 ALA A N 1
ATOM 762 C CA . ALA A 1 96 ? 6.893 -14.306 -5.334 1.00 66.44 96 ALA A CA 1
ATOM 763 C C . ALA A 1 96 ? 6.556 -15.044 -4.022 1.00 66.44 96 ALA A C 1
ATOM 765 O O . ALA A 1 96 ? 6.924 -16.207 -3.848 1.00 66.44 96 ALA A O 1
ATOM 766 N N . GLY A 1 97 ? 5.823 -14.394 -3.111 1.00 51.47 97 GLY A N 1
ATOM 767 C CA . GLY A 1 97 ? 5.405 -14.969 -1.828 1.00 51.47 97 GLY A CA 1
ATOM 768 C C . GLY A 1 97 ? 4.354 -16.083 -1.925 1.00 51.47 97 GLY A C 1
ATOM 769 O O . GLY A 1 97 ? 4.119 -16.773 -0.939 1.00 51.47 97 GLY A O 1
ATOM 770 N N . LYS A 1 98 ? 3.741 -16.304 -3.099 1.00 46.34 98 LYS A N 1
ATOM 771 C CA . LYS A 1 98 ? 2.724 -17.347 -3.325 1.00 46.34 98 LYS A CA 1
ATOM 772 C C . LYS A 1 98 ? 3.303 -18.660 -3.866 1.00 46.34 98 LYS A C 1
ATOM 774 O O . LYS A 1 98 ? 2.559 -19.460 -4.431 1.00 46.34 98 LYS A O 1
ATOM 779 N N . THR A 1 99 ? 4.605 -18.908 -3.688 1.00 38.28 99 THR A N 1
ATOM 780 C CA . THR A 1 99 ? 5.197 -20.226 -3.976 1.00 38.28 99 THR A CA 1
ATOM 781 C C . THR A 1 99 ? 4.777 -21.210 -2.881 1.00 38.28 99 THR A C 1
ATOM 783 O O . THR A 1 99 ? 5.532 -21.547 -1.973 1.00 38.28 99 THR A O 1
ATOM 786 N N . VAL A 1 100 ? 3.515 -21.635 -2.956 1.00 40.72 100 VAL A N 1
ATOM 787 C CA . VAL A 1 100 ? 3.038 -22.878 -2.361 1.00 40.72 100 VAL A CA 1
ATOM 788 C C . VAL A 1 100 ? 3.885 -23.989 -2.972 1.00 40.72 100 VAL A C 1
ATOM 790 O O . VAL A 1 100 ? 3.822 -24.231 -4.176 1.00 40.72 100 VAL A O 1
ATOM 793 N N . ASN A 1 101 ? 4.710 -24.618 -2.134 1.00 30.88 101 ASN A N 1
ATOM 794 C CA . ASN A 1 101 ? 5.276 -25.932 -2.414 1.00 30.88 101 ASN A CA 1
ATOM 795 C C . ASN A 1 101 ? 4.134 -26.866 -2.839 1.00 30.88 101 ASN A C 1
ATOM 797 O O . ASN A 1 101 ? 3.223 -27.114 -2.044 1.00 30.88 101 ASN A O 1
ATOM 801 N N . VAL A 1 102 ? 4.208 -27.369 -4.070 1.00 41.50 102 VAL A N 1
ATOM 802 C CA . VAL A 1 102 ? 3.534 -2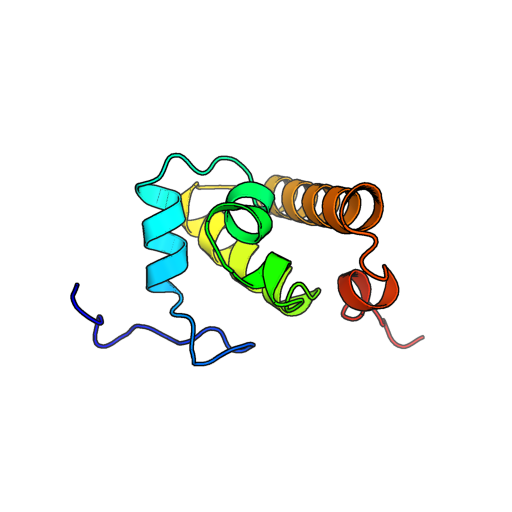8.597 -4.504 1.00 41.50 102 VAL A CA 1
ATOM 803 C C . VAL A 1 102 ? 4.605 -29.657 -4.679 1.00 41.50 102 VAL A C 1
ATOM 805 O O . VAL A 1 102 ? 5.641 -29.325 -5.299 1.00 41.50 102 VAL A O 1
#

pLDDT: mean 73.4, std 14.1, range [30.88, 89.88]

Radius of gyration: 13.45 Å; chains: 1; bounding box: 27×43×37 Å

Foldseek 3Di:
DDDDPPFDAQPLDNVHTLVVLLCCLQPVPDDALLCVCPPVDCCLVVVVQFQSVLLSSLVSNCVNVVDDPVRS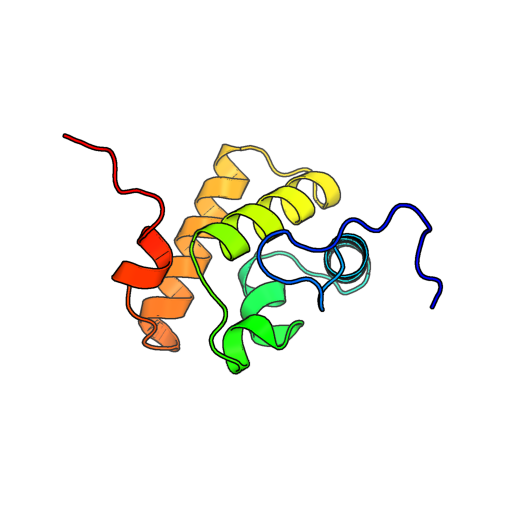VVRLVVNLCCCCPPVVRDSCRHCVVVPDDD